Protein AF-A0A350G698-F1 (afdb_monomer)

Secondary structure (DSSP, 8-state):
-PPPHHHHHHHHHHSTTHHHHHH-SSHHHHHHHHHHHHHHHHHHHHHHHH-GGGHHHHHHHHHHHHHHHHHHHHHHHH-

Sequence (79 aa):
MKKNPWIAAVLNFFFMGLGTLYIGRRKLTGAGLTLAAIALTYVELQLQAAAPALYPIMFGAVFVANTVLAIDGYNEAKM

Structure (mmCIF, N/CA/C/O backbone):
data_AF-A0A350G698-F1
#
_entry.id   AF-A0A350G698-F1
#
loop_
_atom_site.group_PDB
_atom_site.id
_atom_site.type_symbol
_atom_site.label_atom_id
_atom_site.label_alt_id
_atom_site.label_comp_id
_atom_site.label_asym_id
_atom_site.label_entity_id
_atom_site.label_seq_id
_atom_site.pdbx_PDB_ins_code
_atom_site.Cartn_x
_atom_site.Cartn_y
_atom_site.Cartn_z
_atom_site.occupancy
_atom_site.B_iso_or_equiv
_atom_site.auth_seq_id
_atom_site.auth_comp_id
_atom_site.auth_asym_id
_atom_site.auth_atom_id
_atom_site.pdbx_PDB_model_num
ATOM 1 N N . MET A 1 1 ? -15.770 7.991 18.115 1.00 60.12 1 MET A N 1
ATOM 2 C CA . MET A 1 1 ? -16.503 6.827 17.565 1.00 60.12 1 MET A CA 1
ATOM 3 C C . MET A 1 1 ? -15.504 5.750 17.198 1.00 60.12 1 MET A C 1
ATOM 5 O O . MET A 1 1 ? -14.535 6.071 16.518 1.00 60.12 1 MET A O 1
ATOM 9 N N . LYS A 1 2 ? -15.730 4.509 17.638 1.00 76.44 2 LYS A N 1
ATOM 10 C CA . LYS A 1 2 ? -14.908 3.369 17.223 1.00 76.44 2 LYS A CA 1
ATOM 11 C C . LYS A 1 2 ? -15.153 3.114 15.733 1.00 76.44 2 LYS A C 1
ATOM 13 O O 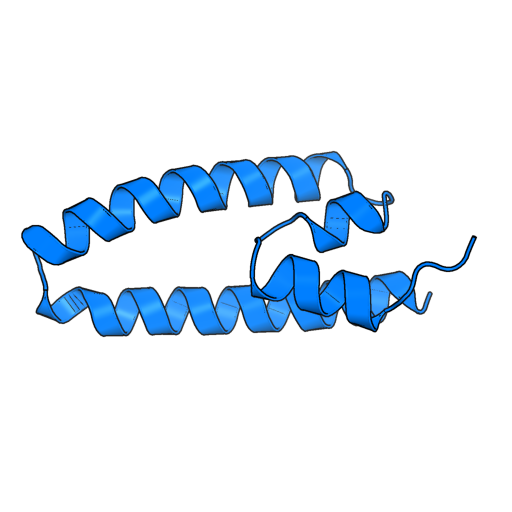. LYS A 1 2 ? -16.302 3.029 15.305 1.00 76.44 2 LYS A O 1
ATOM 18 N N . LYS A 1 3 ? -14.090 3.119 14.935 1.00 90.50 3 LYS A N 1
ATOM 19 C CA . LYS A 1 3 ? -14.157 2.932 13.479 1.00 90.50 3 LYS A CA 1
ATOM 20 C C . LYS A 1 3 ? -14.249 1.438 13.168 1.00 90.50 3 LYS A C 1
ATOM 22 O O . LYS A 1 3 ? -13.786 0.629 13.965 1.00 90.50 3 LYS A O 1
ATOM 27 N N . ASN A 1 4 ? -14.857 1.058 12.043 1.00 94.31 4 ASN A N 1
ATOM 28 C CA . ASN A 1 4 ? -14.988 -0.360 11.700 1.00 94.31 4 ASN A CA 1
ATOM 29 C C . ASN A 1 4 ? -13.615 -0.918 11.265 1.00 94.31 4 ASN A C 1
ATOM 31 O O . ASN A 1 4 ? -13.079 -0.446 10.256 1.00 94.31 4 ASN A O 1
ATOM 35 N N . PRO A 1 5 ? -13.056 -1.922 11.970 1.00 95.56 5 PRO A N 1
ATOM 36 C CA . PRO A 1 5 ? -11.745 -2.481 11.649 1.00 95.56 5 PRO A CA 1
ATOM 37 C C . PRO A 1 5 ? -11.648 -3.083 10.253 1.00 95.56 5 PRO A C 1
ATOM 39 O O . PRO A 1 5 ? -10.630 -2.933 9.586 1.00 95.56 5 PRO A O 1
ATOM 42 N N . TRP A 1 6 ? -12.719 -3.719 9.781 1.00 96.06 6 TRP A N 1
ATOM 43 C CA . TRP A 1 6 ? -12.749 -4.317 8.450 1.00 96.06 6 TRP A CA 1
ATOM 44 C C . TRP A 1 6 ? -12.714 -3.260 7.355 1.00 96.06 6 TRP A C 1
ATOM 46 O O . TRP A 1 6 ? -12.018 -3.437 6.362 1.00 96.06 6 TRP A O 1
ATOM 56 N N . ILE A 1 7 ? -13.395 -2.128 7.561 1.00 95.94 7 ILE A N 1
ATOM 57 C CA . ILE A 1 7 ? -13.347 -1.007 6.615 1.00 95.94 7 ILE A CA 1
ATOM 58 C C . ILE A 1 7 ? -11.927 -0.438 6.558 1.00 95.94 7 ILE A C 1
ATOM 60 O O . ILE A 1 7 ? -11.408 -0.223 5.469 1.00 95.94 7 ILE A O 1
ATOM 64 N N . ALA A 1 8 ? -11.271 -0.246 7.707 1.00 95.50 8 ALA A N 1
ATOM 65 C CA . ALA A 1 8 ? -9.885 0.216 7.736 1.00 95.50 8 ALA A CA 1
ATOM 66 C C . ALA A 1 8 ? -8.928 -0.748 7.011 1.00 95.50 8 ALA A C 1
ATOM 68 O O . ALA A 1 8 ? -8.089 -0.302 6.230 1.00 95.50 8 ALA A O 1
ATOM 69 N N . ALA A 1 9 ? -9.089 -2.057 7.229 1.00 96.12 9 ALA A N 1
ATOM 70 C CA . ALA A 1 9 ? -8.280 -3.087 6.586 1.00 96.12 9 ALA A CA 1
ATOM 71 C C . ALA A 1 9 ? -8.465 -3.100 5.064 1.00 96.12 9 ALA A C 1
ATOM 73 O O . ALA A 1 9 ? -7.491 -3.010 4.324 1.00 96.12 9 ALA A O 1
ATOM 74 N N . VAL A 1 10 ? -9.719 -3.159 4.601 1.00 96.38 10 VAL A N 1
ATOM 75 C CA . VAL A 1 10 ? -10.063 -3.188 3.171 1.00 96.38 10 VAL A CA 1
ATOM 76 C C . VAL A 1 10 ? -9.566 -1.925 2.478 1.00 96.38 10 VAL A C 1
ATOM 78 O O . VAL A 1 10 ? -8.952 -2.013 1.417 1.00 96.38 10 VAL A O 1
ATOM 81 N N . LEU A 1 11 ? -9.765 -0.758 3.097 1.00 95.31 11 LEU A N 1
ATOM 82 C CA . LEU A 1 11 ? -9.260 0.495 2.550 1.00 95.31 11 LEU A CA 1
ATOM 83 C C . LEU A 1 11 ? -7.738 0.467 2.402 1.00 95.31 11 LEU A C 1
ATOM 85 O O . LEU A 1 11 ? -7.265 0.781 1.323 1.00 95.31 11 LEU A O 1
ATOM 89 N N . ASN A 1 12 ? -6.976 0.053 3.420 1.00 95.56 12 ASN A N 1
ATOM 90 C CA . ASN A 1 12 ? -5.512 -0.003 3.314 1.00 95.56 12 ASN A CA 1
ATOM 91 C C . ASN A 1 12 ? -5.000 -1.101 2.369 1.00 95.56 12 ASN A C 1
ATOM 93 O O . ASN A 1 12 ? -3.926 -0.932 1.798 1.00 95.56 12 ASN A O 1
ATOM 97 N N . PHE A 1 13 ? -5.744 -2.197 2.194 1.00 94.81 13 PHE A N 1
ATOM 98 C CA . PHE A 1 13 ? -5.360 -3.276 1.286 1.00 94.81 13 PHE A CA 1
ATOM 99 C C . PHE A 1 13 ? -5.454 -2.860 -0.188 1.00 94.81 13 PHE A C 1
ATOM 101 O O . PHE A 1 13 ? -4.569 -3.168 -0.981 1.00 94.81 13 PHE A O 1
ATOM 108 N N . PHE A 1 14 ? -6.527 -2.161 -0.567 1.00 91.94 14 PHE A N 1
ATOM 109 C CA . PHE A 1 14 ? -6.717 -1.714 -1.952 1.00 91.94 14 PHE A CA 1
ATOM 110 C C . PHE A 1 14 ? -6.117 -0.335 -2.218 1.00 91.94 14 PHE A C 1
ATOM 112 O O . PHE A 1 14 ? -5.667 -0.057 -3.325 1.00 91.94 14 PHE A O 1
ATOM 119 N N . PHE A 1 15 ? -6.102 0.529 -1.206 1.00 92.88 15 PHE A N 1
ATOM 120 C CA . PHE A 1 15 ? -5.696 1.921 -1.324 1.00 92.88 15 PHE A CA 1
ATOM 121 C C . PHE A 1 15 ? -4.809 2.304 -0.144 1.00 92.88 15 PHE A C 1
ATOM 123 O O . PHE A 1 15 ? -5.269 2.746 0.915 1.00 92.88 15 PHE A O 1
ATOM 130 N N . MET A 1 16 ? -3.508 2.123 -0.347 1.00 93.31 16 MET A N 1
ATOM 131 C CA . MET A 1 16 ? -2.479 2.362 0.656 1.00 93.31 16 MET A CA 1
ATOM 132 C C . MET A 1 16 ? -2.681 3.721 1.353 1.00 93.31 16 MET A C 1
ATOM 134 O O . MET A 1 16 ? -2.620 4.771 0.722 1.00 93.31 16 MET A O 1
ATOM 138 N N . GLY A 1 17 ? -2.947 3.707 2.662 1.00 93.25 17 GLY A N 1
ATOM 139 C CA . GLY A 1 17 ? -3.136 4.915 3.472 1.00 93.25 17 GLY A CA 1
ATOM 140 C C . GLY A 1 17 ? -4.582 5.380 3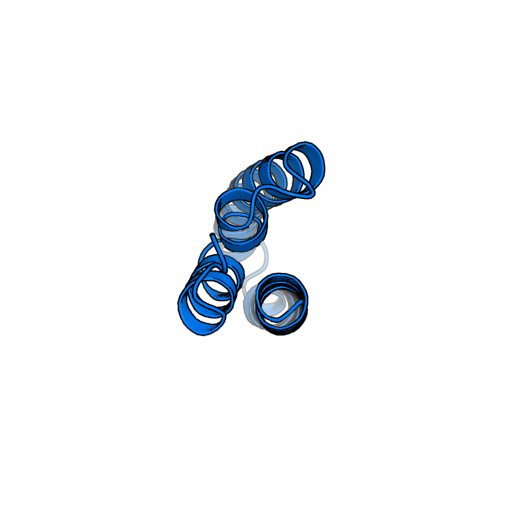.671 1.00 93.25 17 GLY A C 1
ATOM 141 O O . GLY A 1 17 ? -4.833 6.100 4.642 1.00 93.25 17 GLY A O 1
ATOM 142 N N . LEU A 1 18 ? -5.558 4.949 2.858 1.00 95.25 18 LEU A N 1
ATOM 143 C CA . LEU A 1 18 ? -6.959 5.368 3.036 1.00 95.25 18 LEU A CA 1
ATOM 144 C C . LEU A 1 18 ? -7.580 4.821 4.326 1.00 95.25 18 LEU A C 1
ATOM 146 O O . LEU A 1 18 ? -8.365 5.518 4.971 1.00 95.25 18 LEU A O 1
ATOM 150 N N . GLY A 1 19 ? -7.212 3.610 4.746 1.00 95.38 19 GLY A N 1
ATOM 151 C CA . GLY A 1 19 ? -7.640 3.053 6.031 1.00 95.38 19 GLY A CA 1
ATOM 152 C C . GLY A 1 19 ? -7.089 3.862 7.203 1.00 95.38 19 GLY A C 1
ATOM 153 O O . GLY A 1 19 ? -7.819 4.208 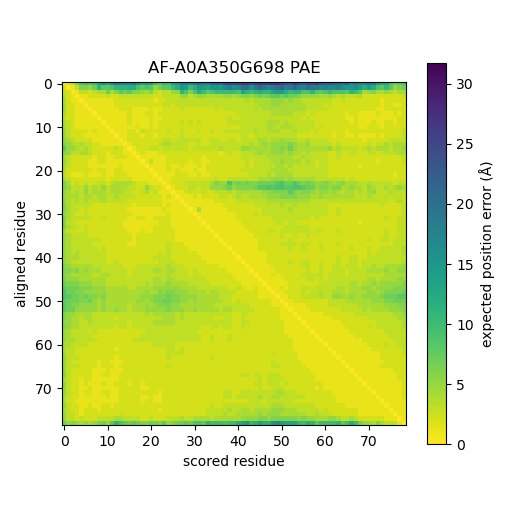8.133 1.00 95.38 19 GLY A O 1
ATOM 154 N N . THR A 1 20 ? -5.822 4.265 7.111 1.00 95.38 20 THR A N 1
ATOM 155 C CA . THR A 1 20 ? -5.161 5.130 8.097 1.00 95.38 2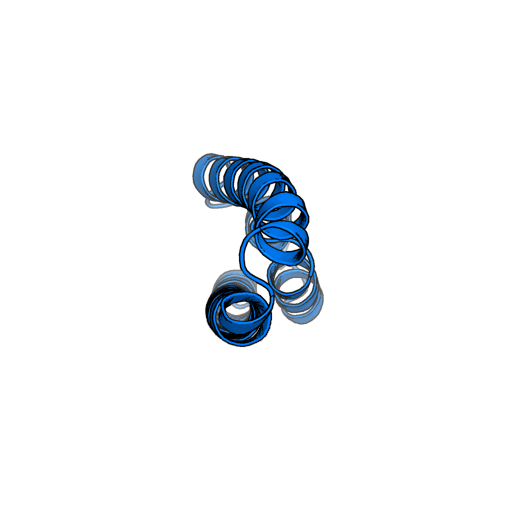0 THR A CA 1
ATOM 156 C C . THR A 1 20 ? -5.808 6.524 8.163 1.00 95.38 20 THR A C 1
ATOM 158 O O . THR A 1 20 ? -6.022 7.063 9.254 1.00 95.38 20 THR A O 1
ATOM 161 N N . LEU A 1 21 ? -6.202 7.095 7.018 1.00 96.25 21 LEU A N 1
ATOM 162 C CA . LEU A 1 21 ? -6.972 8.346 6.952 1.00 96.25 21 LEU A CA 1
ATOM 163 C C . LEU A 1 21 ? -8.381 8.199 7.541 1.00 96.25 21 LEU A C 1
ATOM 165 O O . LEU A 1 21 ? -8.820 9.070 8.292 1.00 96.25 21 LEU A O 1
ATOM 169 N N . TYR A 1 22 ? -9.070 7.095 7.243 1.00 95.56 22 TYR A N 1
ATOM 170 C CA . TYR A 1 22 ? -10.405 6.789 7.765 1.00 95.56 22 TYR A CA 1
ATOM 171 C C . TYR A 1 22 ? -10.426 6.697 9.297 1.00 95.56 22 TYR A C 1
ATOM 173 O O . TYR A 1 22 ? -11.370 7.182 9.937 1.00 95.56 22 TYR A O 1
ATOM 181 N N . ILE A 1 23 ? -9.380 6.109 9.888 1.00 95.38 23 ILE A N 1
ATOM 182 C CA . ILE A 1 23 ? -9.186 6.073 11.342 1.00 95.38 23 ILE A CA 1
ATOM 183 C C . ILE A 1 23 ? -8.919 7.480 11.882 1.00 95.38 23 ILE A C 1
ATOM 185 O O . ILE A 1 23 ? -9.492 7.873 12.898 1.00 95.38 23 ILE A O 1
ATOM 189 N N . GLY A 1 24 ? -8.079 8.253 11.192 1.00 92.00 24 GLY A N 1
ATOM 190 C CA . GLY A 1 24 ? -7.870 9.674 11.462 1.00 92.00 24 GLY A CA 1
ATOM 191 C C . GLY A 1 24 ? -6.869 9.994 12.576 1.00 92.00 24 GLY A C 1
ATOM 192 O O . GLY A 1 24 ? -6.668 11.176 12.856 1.00 92.00 24 GLY A O 1
ATOM 193 N N . ARG A 1 25 ? -6.215 8.986 13.178 1.00 91.38 25 ARG A N 1
ATOM 194 C CA . ARG A 1 25 ? -5.143 9.174 14.178 1.00 91.38 25 ARG A CA 1
ATOM 195 C C . ARG A 1 25 ? -3.839 9.675 13.552 1.00 91.38 25 ARG A C 1
ATOM 197 O O . ARG A 1 25 ? -3.226 10.597 14.076 1.00 91.38 25 ARG A O 1
ATOM 204 N N . ARG A 1 26 ? -3.433 9.105 12.412 1.00 93.06 26 ARG A N 1
ATOM 205 C CA . ARG A 1 26 ? -2.151 9.386 11.737 1.00 93.06 26 ARG A CA 1
ATOM 206 C C . ARG A 1 26 ? -2.369 9.968 10.338 1.00 93.06 26 ARG A C 1
ATOM 208 O O . ARG A 1 26 ? -2.005 9.370 9.329 1.00 93.06 26 ARG A O 1
ATOM 215 N N . LYS A 1 27 ? -3.001 11.145 10.269 1.00 93.69 27 LYS A N 1
ATOM 216 C CA . LYS A 1 27 ? -3.451 11.744 8.995 1.00 93.69 27 LYS A CA 1
ATOM 217 C C . LYS A 1 27 ? -2.313 12.002 8.001 1.00 93.69 27 LYS A C 1
ATOM 219 O O . LYS A 1 27 ? -2.471 11.708 6.823 1.00 93.69 27 LYS A O 1
ATOM 224 N N . LEU A 1 28 ? -1.167 12.501 8.472 1.00 96.50 28 LEU A N 1
ATOM 225 C CA . LEU A 1 28 ? 0.002 12.747 7.617 1.00 96.50 28 LEU A CA 1
ATOM 226 C C . LEU A 1 28 ? 0.559 11.447 7.033 1.00 96.50 28 LEU A C 1
ATOM 228 O O . LEU A 1 28 ? 0.835 11.388 5.840 1.00 96.50 28 LEU A O 1
ATOM 232 N N . THR A 1 29 ? 0.655 10.392 7.846 1.00 95.56 29 THR A N 1
ATOM 233 C CA . THR A 1 29 ? 1.066 9.060 7.383 1.00 95.56 29 THR A CA 1
ATOM 234 C C . THR A 1 29 ? 0.104 8.532 6.327 1.00 95.56 29 THR A C 1
ATOM 236 O O . THR A 1 29 ? 0.544 8.098 5.270 1.00 95.56 29 THR A O 1
ATOM 239 N N . GLY A 1 30 ? -1.207 8.621 6.568 1.00 96.31 30 GLY A N 1
ATOM 240 C CA . GLY A 1 30 ? -2.212 8.184 5.600 1.00 96.31 30 GLY A CA 1
ATOM 241 C C . GLY A 1 30 ? -2.137 8.946 4.271 1.00 96.31 30 GLY A C 1
ATOM 242 O O . GLY A 1 30 ? -2.152 8.329 3.208 1.00 96.31 30 GLY A O 1
ATOM 243 N N . ALA A 1 31 ? -1.977 10.272 4.316 1.00 97.56 31 ALA A N 1
ATOM 244 C CA . ALA A 1 31 ? -1.817 11.097 3.119 1.00 97.56 31 ALA A CA 1
ATOM 245 C C . ALA A 1 31 ? -0.513 10.779 2.368 1.00 97.56 31 ALA A C 1
ATOM 247 O O . ALA A 1 31 ? -0.532 10.611 1.152 1.00 97.56 31 ALA A O 1
ATOM 248 N N . GLY A 1 32 ? 0.603 10.632 3.089 1.00 98.06 32 GLY A N 1
ATOM 249 C CA . GLY A 1 32 ? 1.896 10.261 2.514 1.00 98.06 32 GLY A CA 1
ATOM 250 C C . GLY A 1 32 ? 1.874 8.887 1.845 1.00 98.06 32 GLY A C 1
ATOM 251 O O . GLY A 1 32 ? 2.349 8.756 0.723 1.00 98.06 32 GLY A O 1
ATOM 252 N N . LEU A 1 33 ? 1.258 7.884 2.482 1.00 97.12 33 LEU A N 1
ATOM 253 C CA . LEU A 1 33 ? 1.067 6.551 1.895 1.00 97.12 33 LEU A CA 1
ATOM 254 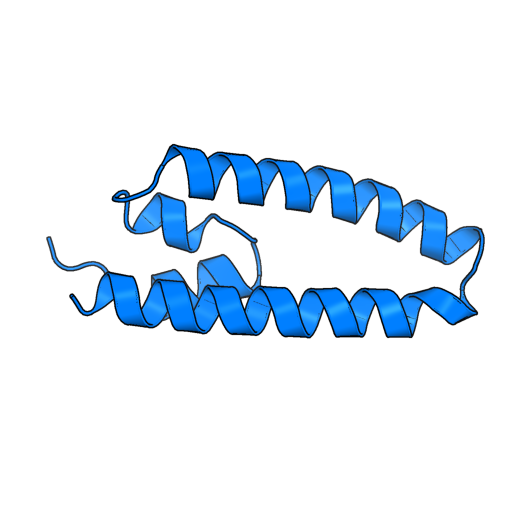C C . LEU A 1 33 ? 0.188 6.601 0.640 1.00 97.12 33 LEU A C 1
ATOM 256 O O . LEU A 1 33 ? 0.500 5.933 -0.341 1.00 97.12 33 LEU A O 1
ATOM 260 N N . THR A 1 34 ? -0.857 7.433 0.643 1.00 96.75 34 THR A N 1
ATOM 261 C CA . THR A 1 34 ? -1.734 7.607 -0.526 1.00 96.75 34 THR A CA 1
ATOM 262 C C . THR A 1 34 ? -0.969 8.235 -1.694 1.00 96.75 34 THR A C 1
ATOM 264 O O . THR A 1 34 ? -1.048 7.750 -2.820 1.00 96.75 34 THR A O 1
ATOM 267 N N . LEU A 1 35 ? -0.176 9.280 -1.435 1.00 97.75 35 LEU A N 1
ATOM 268 C CA . LEU A 1 35 ? 0.680 9.905 -2.449 1.00 97.75 35 LEU A CA 1
ATOM 269 C C . LEU A 1 35 ? 1.749 8.936 -2.970 1.00 97.75 35 LEU A C 1
ATOM 271 O O . LEU A 1 35 ? 1.982 8.872 -4.176 1.00 97.75 35 LEU A O 1
ATOM 275 N N . ALA A 1 36 ? 2.363 8.154 -2.079 1.00 96.19 36 ALA A N 1
ATOM 276 C CA . ALA A 1 36 ? 3.330 7.130 -2.453 1.00 96.19 36 ALA A CA 1
ATOM 277 C C . ALA A 1 36 ? 2.698 6.050 -3.342 1.00 96.19 36 ALA A C 1
ATOM 279 O O . ALA A 1 36 ? 3.312 5.659 -4.328 1.00 96.19 36 ALA A O 1
ATOM 280 N N . ALA A 1 37 ? 1.467 5.616 -3.049 1.00 95.75 37 ALA A N 1
ATOM 281 C CA . ALA A 1 37 ? 0.745 4.664 -3.889 1.00 95.75 37 ALA A CA 1
ATOM 282 C C . ALA A 1 37 ? 0.486 5.218 -5.293 1.00 95.75 37 ALA A C 1
ATOM 284 O O . ALA A 1 37 ? 0.751 4.526 -6.267 1.00 95.75 37 ALA A O 1
ATOM 285 N N . ILE A 1 38 ? 0.054 6.479 -5.410 1.00 96.31 38 ILE A N 1
ATOM 286 C CA . ILE A 1 38 ? -0.154 7.129 -6.715 1.00 96.31 38 ILE A CA 1
ATOM 287 C C . ILE A 1 38 ? 1.151 7.152 -7.524 1.00 96.31 38 ILE A C 1
ATOM 289 O O . ILE A 1 38 ? 1.164 6.781 -8.699 1.00 96.31 38 ILE A O 1
ATOM 293 N N . ALA A 1 39 ? 2.259 7.556 -6.896 1.00 96.31 39 ALA A N 1
ATOM 294 C CA . ALA A 1 39 ? 3.570 7.557 -7.540 1.00 96.31 39 ALA A CA 1
ATOM 295 C C . ALA A 1 39 ? 4.022 6.140 -7.934 1.00 96.31 39 ALA A C 1
ATOM 297 O O . ALA A 1 39 ? 4.576 5.945 -9.015 1.00 96.31 39 ALA A O 1
ATOM 298 N N . LEU A 1 40 ? 3.755 5.143 -7.088 1.00 95.12 40 LEU A N 1
ATOM 299 C CA . LEU A 1 40 ? 4.113 3.755 -7.354 1.00 95.12 40 LEU A CA 1
ATOM 300 C C . LEU A 1 40 ? 3.313 3.178 -8.524 1.00 95.12 40 LEU A C 1
ATOM 302 O O . LEU A 1 40 ? 3.907 2.532 -9.377 1.00 95.12 40 LEU A O 1
ATOM 306 N N . THR A 1 41 ? 2.015 3.474 -8.621 1.00 94.06 41 THR A N 1
ATOM 307 C CA . THR A 1 41 ? 1.176 3.081 -9.765 1.00 94.06 41 THR A CA 1
ATOM 308 C C . THR A 1 41 ? 1.701 3.674 -11.070 1.00 94.06 41 THR A C 1
ATOM 310 O O . THR A 1 41 ? 1.736 2.995 -12.094 1.00 94.06 41 THR A O 1
ATOM 313 N N . TYR A 1 42 ? 2.166 4.926 -11.047 1.00 94.62 42 TYR A N 1
ATOM 314 C CA . TYR A 1 42 ? 2.815 5.519 -12.216 1.00 94.62 42 TYR A CA 1
ATOM 315 C C . TYR A 1 42 ? 4.071 4.734 -12.628 1.00 94.62 42 TYR A C 1
ATOM 317 O O . TYR A 1 42 ? 4.240 4.426 -13.807 1.00 94.62 42 TYR A O 1
ATOM 325 N N . VAL A 1 43 ? 4.929 4.368 -11.670 1.00 94.06 43 VAL A N 1
ATOM 326 C CA . VAL A 1 43 ? 6.143 3.571 -11.932 1.00 94.06 43 VAL A CA 1
ATOM 327 C C . VAL A 1 43 ? 5.801 2.158 -12.411 1.00 94.06 43 VAL A C 1
ATOM 329 O O . VAL A 1 43 ? 6.438 1.655 -13.333 1.00 94.06 43 VAL A O 1
ATOM 332 N N . GLU A 1 44 ? 4.785 1.531 -11.826 1.00 93.31 44 GLU A N 1
ATOM 333 C CA . GLU A 1 44 ? 4.294 0.197 -12.172 1.00 93.31 44 GLU A CA 1
ATOM 334 C C . GLU A 1 44 ? 3.916 0.089 -13.655 1.00 93.31 44 GLU A C 1
ATOM 336 O O . GLU A 1 44 ? 4.374 -0.830 -14.339 1.00 93.31 44 GLU A O 1
ATOM 341 N N . LEU A 1 45 ? 3.139 1.049 -14.167 1.00 93.69 45 LEU A N 1
ATOM 342 C CA . LEU A 1 45 ? 2.708 1.062 -15.569 1.00 93.69 45 LEU A CA 1
ATOM 343 C C . LEU A 1 45 ? 3.897 1.167 -16.534 1.00 93.69 45 LEU A C 1
ATOM 345 O O . LEU A 1 45 ? 3.901 0.537 -17.591 1.00 93.69 45 LEU A O 1
ATOM 349 N N . GLN A 1 46 ? 4.932 1.923 -16.159 1.00 94.56 46 GLN A N 1
ATOM 350 C CA . GLN A 1 46 ? 6.162 2.030 -16.950 1.00 94.56 46 GLN A CA 1
ATOM 351 C C . GLN A 1 46 ? 7.005 0.750 -16.861 1.00 94.56 46 GLN A C 1
ATOM 353 O O . GLN A 1 46 ? 7.548 0.289 -17.866 1.00 94.56 46 GLN A O 1
ATOM 358 N N . LEU A 1 47 ? 7.092 0.140 -15.674 1.00 93.81 47 LEU A N 1
ATOM 359 C CA . LEU A 1 47 ? 7.841 -1.096 -15.446 1.00 93.81 47 LEU A CA 1
ATOM 360 C C . LEU A 1 47 ? 7.251 -2.264 -16.239 1.00 93.81 47 LEU A C 1
ATOM 362 O O . LEU A 1 47 ? 8.003 -3.071 -16.782 1.00 93.81 47 LEU A O 1
ATOM 366 N N . GLN A 1 48 ? 5.923 -2.330 -16.351 1.00 92.19 48 GLN A N 1
ATOM 367 C CA . GLN A 1 48 ? 5.241 -3.355 -17.137 1.00 92.19 48 GLN A CA 1
ATOM 368 C C . GLN A 1 48 ? 5.676 -3.340 -18.610 1.00 92.19 48 GLN A C 1
ATOM 370 O O . GLN A 1 48 ? 5.791 -4.404 -19.214 1.00 92.19 48 GLN A O 1
ATOM 375 N N . ALA A 1 49 ? 5.953 -2.160 -19.173 1.00 93.62 49 ALA A N 1
ATOM 376 C CA . ALA A 1 49 ? 6.442 -2.014 -20.542 1.00 93.62 49 ALA A CA 1
ATOM 377 C C . ALA A 1 49 ? 7.965 -2.211 -20.655 1.00 93.62 49 ALA A C 1
ATOM 379 O O . ALA A 1 49 ? 8.432 -2.884 -21.571 1.00 93.62 49 ALA A O 1
ATOM 380 N N . ALA A 1 50 ? 8.743 -1.634 -19.733 1.00 96.31 50 ALA A N 1
ATOM 381 C CA . ALA A 1 50 ? 10.205 -1.610 -19.815 1.00 96.31 50 ALA A CA 1
ATOM 382 C C . ALA A 1 50 ? 10.880 -2.914 -19.350 1.00 96.31 50 ALA A C 1
ATOM 384 O O . ALA A 1 50 ? 11.910 -3.305 -19.896 1.00 96.31 50 ALA A O 1
ATOM 385 N N . ALA A 1 51 ? 10.322 -3.584 -18.338 1.00 95.75 51 ALA A N 1
ATOM 386 C CA . ALA A 1 51 ? 10.869 -4.812 -17.763 1.00 95.75 51 ALA A CA 1
ATOM 387 C C . ALA A 1 51 ? 9.749 -5.753 -17.263 1.00 95.75 51 ALA A C 1
ATOM 389 O O . ALA A 1 51 ? 9.606 -5.959 -16.053 1.00 95.75 51 ALA A O 1
ATOM 390 N N . PRO A 1 52 ? 8.984 -6.391 -18.174 1.00 94.88 52 PRO A N 1
ATOM 391 C CA . PRO A 1 52 ? 7.829 -7.224 -17.819 1.00 94.88 52 PRO A CA 1
ATOM 392 C C . PRO A 1 52 ? 8.150 -8.353 -16.827 1.00 94.88 52 PRO A C 1
ATOM 394 O O . PRO A 1 52 ? 7.318 -8.713 -16.001 1.00 94.88 52 PRO A O 1
ATOM 397 N N . ALA A 1 53 ? 9.374 -8.891 -16.866 1.00 96.81 53 ALA A N 1
ATOM 398 C CA . ALA A 1 53 ? 9.822 -9.946 -15.955 1.00 96.81 53 ALA A CA 1
ATOM 399 C C . ALA A 1 53 ? 9.917 -9.494 -14.484 1.00 96.81 53 ALA A C 1
ATOM 401 O O . ALA A 1 53 ? 9.826 -10.326 -13.584 1.00 96.81 53 ALA A O 1
ATOM 402 N N . LEU A 1 54 ? 10.082 -8.192 -14.223 1.00 95.62 54 LEU A N 1
ATOM 403 C CA . LEU A 1 54 ? 10.123 -7.633 -12.866 1.00 95.62 54 LEU A CA 1
ATOM 404 C C . LEU A 1 54 ? 8.727 -7.308 -12.322 1.00 95.62 54 LEU A C 1
ATOM 406 O O . LEU A 1 54 ? 8.569 -7.138 -11.112 1.00 95.62 54 LEU A O 1
ATOM 410 N N . TYR A 1 55 ? 7.712 -7.252 -13.187 1.00 93.19 55 TYR A N 1
ATOM 411 C CA . TYR A 1 55 ? 6.349 -6.896 -12.803 1.00 93.19 55 TYR A CA 1
ATOM 412 C C . TYR A 1 55 ? 5.761 -7.830 -11.724 1.00 93.19 55 TYR A C 1
ATOM 414 O O . TYR A 1 55 ? 5.270 -7.311 -10.722 1.00 93.19 55 TYR A O 1
ATOM 422 N N . PRO A 1 56 ? 5.876 -9.177 -11.809 1.00 94.69 56 PRO A N 1
ATOM 423 C CA . PRO A 1 56 ? 5.368 -10.064 -10.758 1.00 94.69 56 PRO A CA 1
ATOM 424 C C . PRO A 1 56 ? 6.057 -9.869 -9.402 1.00 94.69 56 PRO A C 1
ATOM 426 O O . PRO A 1 56 ? 5.422 -10.023 -8.360 1.00 94.69 56 PRO A O 1
ATOM 429 N N . ILE A 1 57 ? 7.348 -9.515 -9.403 1.00 96.25 57 ILE A N 1
ATOM 430 C CA . ILE A 1 57 ? 8.115 -9.262 -8.175 1.00 96.25 57 ILE A CA 1
ATOM 431 C C . ILE A 1 57 ? 7.621 -7.972 -7.517 1.00 96.25 57 ILE A C 1
ATOM 433 O O . ILE A 1 57 ? 7.347 -7.955 -6.319 1.00 96.25 57 ILE A O 1
ATOM 437 N N . MET A 1 58 ? 7.466 -6.905 -8.306 1.00 94.94 58 MET A N 1
ATOM 438 C CA . MET A 1 58 ? 6.924 -5.631 -7.837 1.00 94.94 58 MET A CA 1
ATOM 439 C C . MET A 1 58 ? 5.491 -5.803 -7.314 1.00 94.94 58 MET A C 1
ATOM 441 O O . MET A 1 58 ? 5.211 -5.391 -6.189 1.00 94.94 58 MET A O 1
ATOM 445 N N . PHE A 1 59 ? 4.628 -6.512 -8.050 1.00 93.62 59 PHE A N 1
ATOM 446 C CA . PHE A 1 59 ? 3.272 -6.840 -7.604 1.00 93.62 59 PHE A CA 1
ATOM 447 C C . PHE A 1 59 ? 3.281 -7.600 -6.271 1.00 93.62 59 PHE A C 1
ATOM 449 O O . PHE A 1 59 ? 2.558 -7.236 -5.345 1.00 93.62 59 PHE A O 1
ATOM 456 N N . GLY A 1 60 ? 4.134 -8.622 -6.137 1.00 96.62 60 GLY A N 1
ATOM 457 C CA . GLY A 1 60 ? 4.289 -9.375 -4.892 1.00 96.62 60 GLY A CA 1
ATOM 458 C C . GLY A 1 60 ? 4.722 -8.495 -3.716 1.00 96.62 60 GLY A C 1
ATOM 459 O O . GLY A 1 60 ? 4.171 -8.614 -2.622 1.00 96.62 60 GLY A O 1
ATOM 460 N N . ALA A 1 61 ? 5.652 -7.564 -3.941 1.00 96.25 61 ALA A N 1
ATOM 461 C CA . ALA A 1 61 ? 6.091 -6.616 -2.919 1.00 96.25 61 ALA A CA 1
ATOM 462 C C . ALA A 1 61 ? 4.957 -5.673 -2.477 1.00 96.25 61 ALA A C 1
ATOM 464 O O . ALA A 1 61 ? 4.746 -5.490 -1.275 1.00 96.25 61 ALA A O 1
ATOM 465 N N . VAL A 1 62 ? 4.188 -5.125 -3.426 1.00 94.88 62 VAL A N 1
ATOM 466 C CA . VAL A 1 62 ? 3.024 -4.268 -3.136 1.00 94.88 62 VAL A CA 1
ATOM 467 C C . VAL A 1 62 ? 1.938 -5.042 -2.400 1.00 94.88 62 VAL A C 1
ATOM 469 O O . VAL A 1 62 ? 1.403 -4.553 -1.407 1.00 94.88 62 VAL A O 1
ATOM 472 N N . PHE A 1 63 ? 1.648 -6.272 -2.825 1.00 96.25 63 PHE A N 1
ATOM 473 C CA . PHE A 1 63 ? 0.673 -7.138 -2.169 1.00 96.25 63 PHE A CA 1
ATOM 474 C C . PHE A 1 63 ? 1.027 -7.376 -0.695 1.00 96.25 63 PHE A C 1
ATOM 476 O O . PHE A 1 63 ? 0.172 -7.239 0.186 1.00 96.25 63 PHE A O 1
ATOM 483 N N . VAL A 1 64 ? 2.295 -7.682 -0.402 1.00 97.94 64 VAL A N 1
ATOM 484 C CA . VAL A 1 64 ? 2.777 -7.851 0.976 1.00 97.94 64 VAL A CA 1
ATOM 485 C C . VAL A 1 64 ? 2.650 -6.542 1.760 1.00 97.94 64 VAL A C 1
ATOM 487 O O . VAL A 1 64 ? 2.097 -6.552 2.861 1.00 97.94 64 VAL A O 1
ATOM 490 N N . ALA A 1 65 ? 3.091 -5.412 1.199 1.00 96.94 65 ALA A N 1
ATOM 491 C CA . ALA A 1 65 ? 3.004 -4.107 1.857 1.00 96.94 65 ALA A CA 1
ATOM 492 C C . ALA A 1 65 ? 1.553 -3.723 2.207 1.00 96.94 65 ALA A C 1
ATOM 494 O O . ALA A 1 65 ? 1.257 -3.372 3.352 1.00 96.94 65 ALA A O 1
ATOM 495 N N . ASN A 1 66 ? 0.631 -3.869 1.256 1.00 96.81 66 ASN A N 1
ATOM 496 C CA . ASN A 1 66 ? -0.790 -3.589 1.451 1.00 96.81 66 ASN A CA 1
ATOM 497 C C . ASN A 1 66 ? -1.430 -4.528 2.480 1.00 96.81 66 ASN A C 1
ATOM 499 O O . ASN A 1 66 ? -2.254 -4.091 3.283 1.00 96.81 66 ASN A O 1
ATOM 503 N N . THR A 1 67 ? -1.021 -5.800 2.515 1.00 98.06 67 THR A N 1
ATOM 504 C CA . THR A 1 67 ? -1.473 -6.759 3.538 1.00 98.06 67 THR A CA 1
ATOM 505 C C . THR A 1 67 ? -1.046 -6.318 4.937 1.00 98.06 67 THR A C 1
ATOM 507 O O . THR A 1 67 ? -1.865 -6.293 5.857 1.00 98.06 67 THR A O 1
ATOM 510 N N . VAL A 1 68 ? 0.215 -5.909 5.107 1.00 98.19 68 VAL A N 1
ATOM 511 C CA . VAL A 1 68 ? 0.725 -5.409 6.394 1.00 98.19 68 VAL A CA 1
ATOM 512 C C . VAL A 1 68 ? -0.032 -4.154 6.831 1.00 98.19 68 VAL A C 1
ATOM 514 O O . VAL A 1 68 ? -0.462 -4.065 7.980 1.00 98.19 68 VAL A O 1
ATOM 517 N N . LEU A 1 69 ? -0.276 -3.211 5.918 1.00 97.06 69 LEU A N 1
ATOM 518 C CA . LEU A 1 69 ? -1.039 -1.995 6.215 1.00 97.06 69 LEU A CA 1
ATOM 519 C C . LEU A 1 69 ? -2.515 -2.268 6.521 1.00 97.06 69 LEU A C 1
ATOM 521 O O . LEU A 1 69 ? -3.121 -1.549 7.321 1.00 97.06 69 LEU A O 1
ATOM 525 N N . ALA A 1 70 ? -3.105 -3.294 5.911 1.00 97.44 70 ALA A N 1
ATOM 526 C CA . ALA A 1 70 ? -4.455 -3.738 6.230 1.00 97.44 70 ALA A CA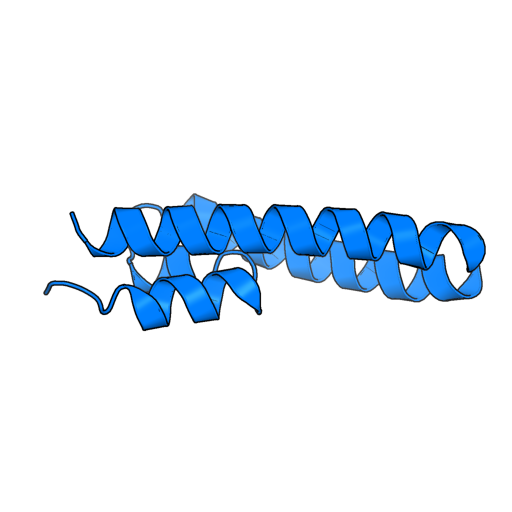 1
ATOM 527 C C . ALA A 1 70 ? -4.540 -4.278 7.664 1.00 97.44 70 ALA A C 1
ATOM 529 O O . ALA A 1 70 ? -5.448 -3.903 8.407 1.00 97.44 70 ALA A O 1
ATOM 530 N N . ILE A 1 71 ? -3.567 -5.099 8.076 1.00 97.88 71 ILE A N 1
ATOM 531 C CA . ILE A 1 71 ? -3.458 -5.621 9.447 1.00 97.88 71 ILE A CA 1
ATOM 532 C C . ILE A 1 71 ? -3.240 -4.475 10.444 1.00 97.88 71 ILE A C 1
ATOM 534 O O . ILE A 1 71 ? -3.916 -4.420 11.473 1.00 97.88 71 ILE A O 1
ATOM 538 N N . ASP A 1 72 ? -2.344 -3.537 10.133 1.00 95.88 72 ASP A N 1
ATOM 539 C CA . ASP A 1 72 ? -2.084 -2.363 10.974 1.00 95.88 72 ASP A CA 1
ATOM 540 C C . ASP A 1 72 ? -3.345 -1.503 11.145 1.00 95.88 72 ASP A C 1
ATOM 542 O O . ASP A 1 72 ? -3.760 -1.217 12.268 1.00 95.88 72 ASP A O 1
ATOM 546 N N . GLY A 1 73 ? -4.035 -1.183 10.045 1.00 95.44 73 GLY A N 1
ATOM 547 C CA . GLY A 1 73 ? -5.294 -0.435 10.077 1.00 95.44 73 GLY A CA 1
ATOM 548 C C . GLY A 1 73 ? -6.399 -1.160 10.852 1.00 95.44 73 GLY A C 1
ATOM 549 O O . GLY A 1 73 ? -7.126 -0.544 11.632 1.00 95.44 73 GLY A O 1
ATOM 550 N N . TYR A 1 74 ? -6.509 -2.480 10.700 1.00 96.81 74 TYR A N 1
ATOM 551 C CA . TYR A 1 74 ? -7.452 -3.294 11.466 1.00 96.81 74 TYR A CA 1
ATOM 552 C C . TYR A 1 74 ? -7.194 -3.199 12.976 1.00 96.81 74 TYR A C 1
ATOM 554 O O . TYR A 1 74 ? -8.117 -2.960 13.761 1.00 96.81 74 TYR A O 1
ATOM 562 N N . ASN A 1 75 ? -5.935 -3.357 13.387 1.00 95.62 75 ASN A N 1
ATOM 563 C CA . ASN A 1 75 ? -5.537 -3.301 14.790 1.00 95.62 75 ASN A CA 1
ATOM 564 C C . ASN A 1 75 ? -5.717 -1.894 15.367 1.00 95.62 75 ASN A C 1
ATOM 566 O O . ASN A 1 75 ? -6.293 -1.741 16.443 1.00 95.62 75 ASN A O 1
ATOM 570 N N . GLU A 1 76 ? -5.314 -0.858 14.632 1.00 94.19 76 GLU A N 1
ATOM 571 C CA . GLU A 1 76 ? -5.463 0.531 15.062 1.00 94.19 76 GLU A CA 1
ATOM 572 C C . GLU A 1 76 ? -6.941 0.936 15.179 1.00 94.19 76 GLU A C 1
ATOM 574 O O . GLU A 1 76 ? -7.298 1.704 16.067 1.00 94.19 76 GLU A O 1
ATOM 579 N N . ALA A 1 77 ? -7.841 0.410 14.347 1.00 93.56 77 ALA A N 1
ATOM 580 C CA . ALA A 1 77 ? -9.277 0.667 14.471 1.00 93.56 77 ALA A CA 1
ATOM 581 C C . ALA A 1 77 ? -9.926 -0.036 15.683 1.00 93.56 77 ALA A C 1
ATOM 583 O O . ALA A 1 77 ? -10.958 0.425 16.180 1.00 93.56 77 ALA A O 1
ATOM 584 N N . LYS A 1 78 ? -9.340 -1.142 16.168 1.00 92.31 78 LYS A N 1
ATOM 585 C CA . LYS A 1 78 ? -9.822 -1.888 17.346 1.00 92.31 78 LYS A CA 1
ATOM 586 C C . LYS A 1 78 ? -9.478 -1.241 18.685 1.00 92.31 78 LYS A C 1
ATOM 588 O O . LYS A 1 78 ? -10.185 -1.522 19.658 1.00 92.31 78 LYS A O 1
ATOM 593 N N . MET A 1 79 ? -8.422 -0.432 18.731 1.00 84.94 79 MET A N 1
ATOM 594 C CA . MET A 1 79 ? -7.991 0.312 19.921 1.00 84.94 79 MET A CA 1
ATOM 595 C C . MET A 1 79 ? -9.003 1.408 20.255 1.00 84.94 79 MET A C 1
ATOM 597 O O . MET A 1 79 ? -9.672 1.304 21.301 1.00 84.94 79 MET A O 1
#

Foldseek 3Di:
DQDQLQVLLVCLQVANLVSVVSLPPCNVNSVVRNVVVVVLVVVLVVCCVPPV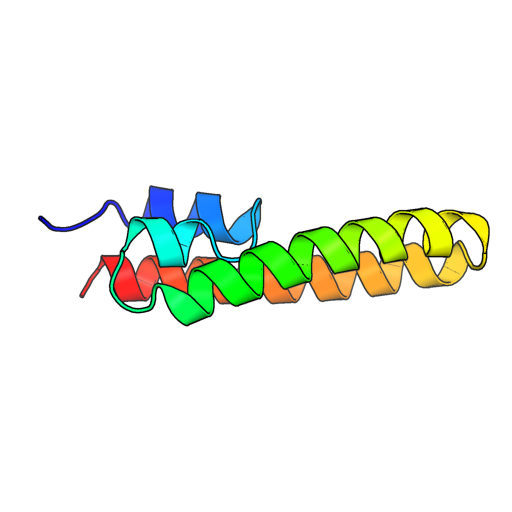VCNVVSVVVSNVRSNVSSVVSSVSSVD

Nearest PDB structures (foldseek):
  6n2d-assembly1_c2  TM=5.139E-01  e=3.428E+00  Bacillus sp. PS3
  4cbk-assembly1_C  TM=5.344E-01  e=6.499E+00  Alkalihalophilus pseudofirmus OF4
  7tkg-assembly1_5  TM=4.016E-01  e=9.438E+00  Saccharomyces cerevisiae

Radius of gyration: 13.68 Å; Cα contacts (8 Å, |Δi|>4): 98; chains: 1; bounding box: 27×23×40 Å

Mean predicted aligned error: 2.94 Å

pLDDT: mean 94.45, std 4.85, range [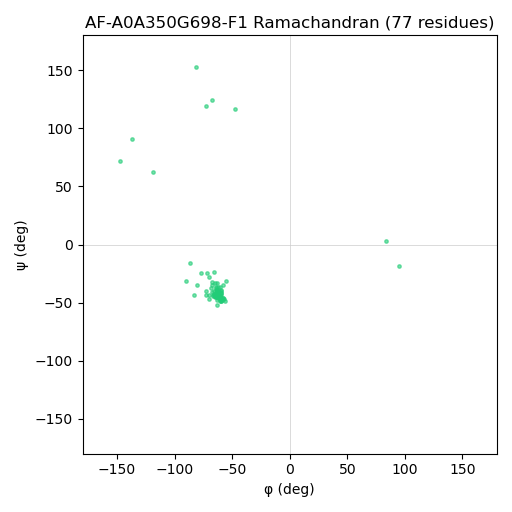60.12, 98.19]

Solvent-accessible surface area (backbone atoms only — not comparable to full-atom values): 3958 Å² total; per-residue (Å²): 130,86,48,62,28,66,58,16,16,54,32,8,47,80,39,41,20,49,8,36,40,72,66,51,84,47,45,68,60,10,51,51,36,37,54,49,44,55,55,46,53,58,50,48,64,51,35,49,73,78,43,54,85,53,40,64,55,53,50,52,5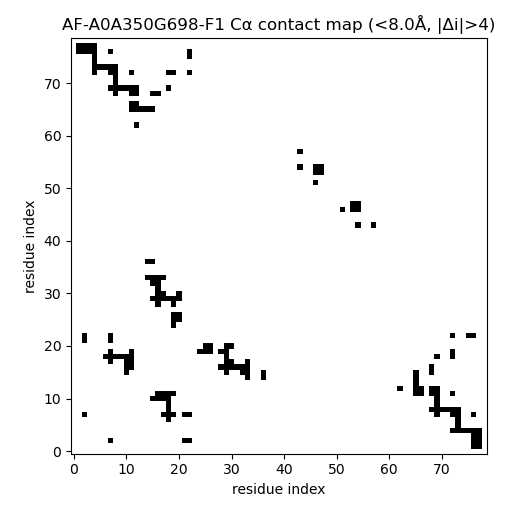2,51,52,53,52,19,50,52,42,12,54,50,21,24,55,63,28,68,109